Protein AF-A0A7R9VYP6-F1 (afdb_monomer_lite)

InterPro domains:
  IPR020095 Pseudouridine synthase I, TruA, C-terminal [G3DSA:3.30.70.660] (1-140)
  IPR020103 Pseudouridine synthase, catalytic domain superfamily [SSF55120] (1-140)

Foldseek 3Di:
DKDKDKAFCDDPDPPPPRQNFDQVQLFVLCVLQAQDFDQLPLLADPFDPPDGRTWHWPDWGWDWDWADADPSGNPTTTIIIIMTDIPDDHVRNVVSSSVLSRVVRSVVVVVVVVVVVPPDPPDDDDDDDDRNVCVVPPPPPPVPPPDDD

Sequence (149 aa):
RRYVYLLPLRGASEEDTLMDVDAAVVNSLLQPLVGKRLDYTAMARDTAPGKACTCTLLVATATAVKLPPGPGSPSGVDVICIELIADRFLRRMVRILVSTLVQLAANHQETLRTTELGNMPGAWSPYEPAPADLLHLVNLCDRSLTAQL

Organism: NCBI:txid1486919

Structure (mmCIF, N/CA/C/O backbone):
data_AF-A0A7R9VYP6-F1
#
_entry.id   AF-A0A7R9VYP6-F1
#
loop_
_atom_site.group_PDB
_atom_site.id
_atom_site.type_symbol
_atom_site.label_atom_id
_atom_site.label_alt_id
_atom_site.label_comp_id
_atom_site.label_asym_id
_atom_site.label_entity_id
_atom_site.label_seq_id
_atom_site.pdbx_PDB_ins_code
_atom_site.Cartn_x
_atom_site.Cartn_y
_atom_site.Cartn_z
_atom_site.occupancy
_atom_site.B_iso_or_equiv
_atom_site.auth_seq_id
_atom_site.auth_comp_id
_atom_site.auth_asym_id
_atom_site.auth_atom_id
_atom_site.pdbx_PDB_model_num
ATOM 1 N N . ARG A 1 1 ? -13.679 -4.402 -0.937 1.00 89.62 1 ARG A N 1
ATOM 2 C CA . ARG A 1 1 ? -13.496 -3.459 -2.082 1.00 89.62 1 ARG A CA 1
ATOM 3 C C . ARG A 1 1 ? -12.101 -3.675 -2.662 1.00 89.62 1 ARG A C 1
ATOM 5 O O . ARG A 1 1 ? -11.248 -4.104 -1.899 1.00 89.62 1 ARG A O 1
ATOM 12 N N . ARG A 1 2 ? -11.873 -3.392 -3.950 1.00 92.62 2 ARG A N 1
ATOM 13 C CA . ARG A 1 2 ? -10.572 -3.554 -4.627 1.00 92.62 2 ARG A CA 1
ATOM 14 C C . ARG A 1 2 ? -10.153 -2.230 -5.264 1.00 92.62 2 ARG A C 1
ATOM 16 O O . ARG A 1 2 ? -10.993 -1.578 -5.879 1.00 92.62 2 ARG A O 1
ATOM 23 N N . TYR A 1 3 ? -8.891 -1.855 -5.102 1.00 91.94 3 TYR A N 1
ATOM 24 C CA . TYR A 1 3 ? -8.252 -0.726 -5.771 1.00 91.94 3 TYR A CA 1
ATOM 25 C C . TYR A 1 3 ? -6.968 -1.200 -6.440 1.00 91.94 3 TYR A C 1
ATOM 27 O O . TYR A 1 3 ? -6.253 -2.031 -5.886 1.00 91.94 3 TYR A O 1
ATOM 35 N N . VAL A 1 4 ? -6.685 -0.645 -7.614 1.00 89.69 4 VAL A N 1
ATOM 36 C CA . VAL A 1 4 ? -5.425 -0.836 -8.329 1.00 89.69 4 VAL A CA 1
ATOM 37 C C . VAL A 1 4 ? -4.839 0.546 -8.582 1.00 89.69 4 VAL A C 1
ATOM 39 O O . VAL A 1 4 ? -5.540 1.431 -9.076 1.00 89.69 4 VAL A O 1
ATOM 42 N N . TYR A 1 5 ? -3.585 0.739 -8.194 1.00 87.69 5 TYR A N 1
ATOM 43 C CA . TYR A 1 5 ? -2.835 1.971 -8.392 1.00 87.69 5 TYR A CA 1
ATOM 44 C C . TYR A 1 5 ? -1.646 1.671 -9.300 1.00 87.69 5 TYR A C 1
ATOM 46 O O . TYR A 1 5 ? -0.866 0.768 -9.010 1.00 87.69 5 TYR A O 1
ATOM 54 N N . LEU A 1 6 ? -1.525 2.409 -10.401 1.00 85.19 6 LEU A N 1
ATOM 55 C CA . LEU A 1 6 ? -0.413 2.286 -11.337 1.00 85.19 6 LEU A CA 1
ATOM 56 C C . LEU A 1 6 ? 0.483 3.509 -11.159 1.00 85.19 6 LEU A C 1
ATOM 58 O O . LEU A 1 6 ? 0.040 4.634 -11.391 1.00 85.19 6 LEU A O 1
ATOM 62 N N . LEU A 1 7 ? 1.713 3.288 -10.708 1.00 82.81 7 LEU A N 1
ATOM 63 C CA . LEU A 1 7 ? 2.733 4.324 -10.584 1.00 82.81 7 LEU A CA 1
ATOM 64 C C . LEU A 1 7 ? 3.754 4.118 -11.707 1.00 82.81 7 LEU A C 1
ATOM 66 O O . LEU A 1 7 ? 4.299 3.023 -11.781 1.00 82.81 7 LEU A O 1
ATOM 70 N N . PRO A 1 8 ? 4.025 5.090 -12.588 1.00 76.31 8 PRO A N 1
ATOM 71 C CA . PRO A 1 8 ? 5.110 4.938 -13.554 1.00 76.31 8 PRO A CA 1
ATOM 72 C C . PRO A 1 8 ? 6.446 4.675 -12.837 1.00 76.31 8 PRO A C 1
ATOM 74 O O . PRO A 1 8 ? 6.608 5.057 -11.684 1.00 76.31 8 PRO A O 1
ATOM 77 N N . LEU A 1 9 ? 7.373 3.967 -13.485 1.00 67.00 9 LEU A N 1
ATOM 78 C CA . LEU A 1 9 ? 8.743 3.739 -12.992 1.00 67.00 9 LEU A CA 1
ATOM 79 C C . LEU A 1 9 ? 9.747 4.722 -13.607 1.00 67.00 9 LEU A C 1
ATOM 81 O O . LEU A 1 9 ? 10.824 4.936 -13.063 1.00 67.00 9 LEU A O 1
ATOM 85 N N . ARG A 1 10 ? 9.400 5.323 -14.748 1.00 58.22 10 ARG A N 1
ATOM 86 C CA . ARG A 1 10 ? 10.189 6.348 -15.436 1.00 58.22 10 ARG A CA 1
ATOM 87 C C . ARG A 1 10 ? 9.268 7.429 -15.983 1.00 58.22 10 ARG A C 1
ATOM 89 O O . ARG A 1 10 ? 8.170 7.122 -16.453 1.00 58.22 10 ARG A O 1
ATOM 96 N N . GLY A 1 11 ? 9.724 8.677 -15.909 1.00 48.09 11 GLY A N 1
ATOM 97 C CA . GLY A 1 11 ? 9.096 9.803 -16.589 1.00 48.09 11 GLY A CA 1
ATOM 98 C C . GLY A 1 11 ? 9.075 9.575 -18.097 1.00 48.09 11 GLY A C 1
ATOM 99 O O . GLY A 1 11 ? 9.972 8.944 -18.656 1.00 48.09 11 GLY A O 1
ATOM 100 N N . ALA A 1 12 ? 8.040 10.078 -18.766 1.00 44.72 12 ALA A N 1
ATOM 101 C CA . ALA A 1 12 ? 7.996 10.111 -20.227 1.00 44.72 12 ALA A CA 1
ATOM 102 C C . ALA A 1 12 ? 8.997 11.135 -20.818 1.00 44.72 12 ALA A C 1
ATOM 104 O O . ALA A 1 12 ? 9.192 11.168 -22.031 1.00 44.72 12 ALA A O 1
ATOM 105 N N . SER A 1 13 ? 9.634 11.948 -19.967 1.00 47.25 13 SER A N 1
ATOM 106 C CA . SER A 1 13 ? 10.614 12.989 -20.287 1.00 47.25 13 SER A CA 1
ATOM 107 C C . SER A 1 13 ? 11.753 13.015 -19.253 1.00 47.25 13 SER A C 1
ATOM 109 O O . SER A 1 13 ? 11.583 12.573 -18.118 1.00 47.25 13 SER A O 1
ATOM 111 N N . GLU A 1 14 ? 12.918 13.548 -19.643 1.00 48.41 14 GLU A N 1
ATOM 112 C CA . GLU A 1 14 ? 14.125 13.663 -18.798 1.00 48.41 14 GLU A CA 1
ATOM 113 C C . GLU A 1 14 ? 13.958 14.606 -17.584 1.00 48.41 14 GLU A C 1
ATOM 115 O O . GLU A 1 14 ? 14.749 14.533 -16.648 1.00 48.41 14 GLU A O 1
ATOM 120 N N . GLU A 1 15 ? 12.926 15.460 -17.563 1.00 47.25 15 GLU A N 1
ATOM 121 C CA . GLU A 1 15 ? 12.633 16.392 -16.456 1.00 47.25 15 GLU A CA 1
ATOM 122 C C . GLU A 1 15 ? 11.691 15.806 -15.388 1.00 47.25 15 GLU A C 1
ATOM 124 O O . GLU A 1 15 ? 11.665 16.288 -14.252 1.00 47.25 15 GLU A O 1
ATOM 129 N N . ASP A 1 16 ? 10.967 14.728 -15.700 1.00 47.06 16 ASP A N 1
ATOM 130 C CA . ASP A 1 16 ? 10.168 13.988 -14.724 1.00 47.06 16 ASP A CA 1
ATOM 131 C C . ASP A 1 16 ? 11.100 13.035 -13.967 1.00 47.06 16 ASP A C 1
ATOM 133 O O . ASP A 1 16 ? 11.206 11.845 -14.285 1.00 47.06 16 ASP A O 1
ATOM 137 N N . THR A 1 17 ? 11.806 13.567 -12.962 1.00 43.50 17 THR A N 1
ATOM 138 C CA . THR A 1 17 ? 12.595 12.769 -12.008 1.00 43.50 17 THR A CA 1
ATOM 139 C C . THR A 1 17 ? 11.639 11.900 -11.196 1.00 43.50 17 THR A C 1
ATOM 141 O O . THR A 1 17 ? 11.232 12.227 -10.081 1.00 43.50 17 THR A O 1
ATOM 144 N N . LEU A 1 18 ? 11.207 10.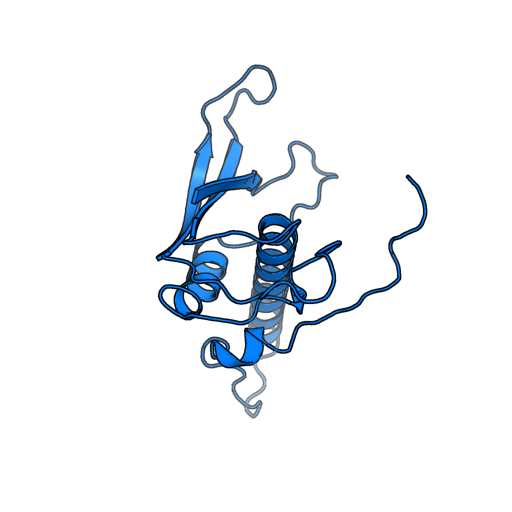798 -11.796 1.00 55.44 18 LEU A N 1
ATOM 145 C CA . LEU A 1 18 ? 10.408 9.801 -11.126 1.00 55.44 18 LEU A CA 1
ATOM 146 C C . LEU A 1 18 ? 11.315 9.028 -10.174 1.00 55.44 18 LEU A C 1
ATOM 148 O O . LEU A 1 18 ? 12.405 8.598 -10.546 1.00 55.44 18 LEU A O 1
ATOM 152 N N . MET A 1 19 ? 10.863 8.908 -8.928 1.00 59.19 19 MET A N 1
ATOM 153 C CA . MET A 1 19 ? 11.597 8.265 -7.844 1.00 59.19 19 MET A CA 1
ATOM 154 C C . MET A 1 19 ? 12.061 6.869 -8.289 1.00 59.19 19 MET A C 1
ATOM 156 O O . MET A 1 19 ? 11.239 6.068 -8.732 1.00 59.19 19 MET A O 1
ATOM 160 N N . ASP A 1 20 ? 13.362 6.584 -8.169 1.00 70.44 20 ASP A N 1
ATOM 161 C CA . ASP A 1 20 ? 13.939 5.259 -8.432 1.00 70.44 20 ASP A CA 1
ATOM 162 C C . ASP A 1 20 ? 13.493 4.295 -7.327 1.00 70.44 20 ASP A C 1
ATOM 164 O O . ASP A 1 20 ? 14.206 4.093 -6.341 1.00 70.44 20 ASP A O 1
ATOM 168 N N . VAL A 1 21 ? 12.257 3.804 -7.465 1.00 78.56 21 VAL A N 1
ATOM 169 C CA . VAL A 1 21 ? 11.539 2.995 -6.480 1.00 78.56 21 VAL A CA 1
ATOM 170 C C . VAL A 1 21 ? 11.376 1.572 -6.985 1.00 78.56 21 VAL A C 1
ATOM 172 O O . VAL A 1 21 ? 10.764 1.334 -8.024 1.00 78.56 21 VAL A O 1
ATOM 175 N N . ASP A 1 22 ? 11.879 0.609 -6.216 1.00 86.25 22 ASP A N 1
ATOM 176 C CA . ASP A 1 22 ? 11.728 -0.811 -6.533 1.00 86.25 22 ASP A CA 1
ATOM 177 C C . ASP A 1 22 ? 10.363 -1.348 -6.061 1.00 86.25 22 ASP A C 1
ATOM 179 O O . ASP A 1 22 ? 9.990 -1.253 -4.885 1.00 86.25 22 ASP A O 1
ATOM 183 N N . ALA A 1 23 ? 9.623 -1.975 -6.979 1.00 90.12 23 ALA A N 1
ATOM 184 C CA . ALA A 1 23 ? 8.362 -2.649 -6.689 1.00 90.12 23 ALA A CA 1
ATOM 185 C C . ALA A 1 23 ? 8.498 -3.725 -5.597 1.00 90.12 23 ALA A C 1
ATOM 187 O O . ALA A 1 23 ? 7.569 -3.899 -4.807 1.00 90.12 23 ALA A O 1
ATOM 188 N N . ALA A 1 24 ? 9.633 -4.426 -5.520 1.00 90.31 24 ALA A N 1
ATOM 189 C CA . ALA A 1 24 ? 9.885 -5.442 -4.501 1.00 90.31 24 ALA A CA 1
ATOM 190 C C . ALA A 1 24 ? 9.995 -4.833 -3.094 1.00 90.31 24 ALA A C 1
ATOM 192 O O . ALA A 1 24 ? 9.449 -5.395 -2.141 1.00 90.31 24 ALA A O 1
ATOM 193 N N . VAL A 1 25 ? 10.624 -3.659 -2.972 1.00 88.56 25 VAL A N 1
ATOM 194 C CA . VAL A 1 25 ? 10.714 -2.908 -1.708 1.00 88.56 25 VAL A CA 1
ATOM 195 C C . VAL A 1 25 ? 9.336 -2.393 -1.299 1.00 88.56 25 VAL A C 1
ATOM 197 O O . VAL A 1 25 ? 8.918 -2.561 -0.156 1.00 88.56 25 VAL A O 1
ATOM 200 N N . VAL A 1 26 ? 8.561 -1.840 -2.235 1.00 90.50 26 VAL A N 1
ATOM 201 C CA . VAL A 1 26 ? 7.173 -1.437 -1.943 1.00 90.50 26 VAL A CA 1
ATOM 202 C C . VAL A 1 26 ? 6.338 -2.645 -1.502 1.00 90.50 26 VAL A C 1
ATOM 204 O O . VAL A 1 26 ? 5.554 -2.552 -0.555 1.00 90.50 26 VAL A O 1
ATOM 207 N N . ASN A 1 27 ? 6.516 -3.797 -2.153 1.00 93.56 27 ASN A N 1
ATOM 208 C CA . ASN A 1 27 ? 5.795 -5.015 -1.808 1.00 93.56 27 ASN A CA 1
ATOM 209 C C . ASN A 1 27 ? 6.155 -5.517 -0.406 1.00 93.56 27 ASN A C 1
ATOM 211 O O . ASN A 1 27 ? 5.255 -5.922 0.332 1.00 93.56 27 ASN A O 1
ATOM 215 N N . SER A 1 28 ? 7.437 -5.471 -0.026 1.00 90.25 28 SER A N 1
ATOM 216 C CA . SER A 1 28 ? 7.895 -5.892 1.301 1.00 90.25 28 SER A CA 1
ATOM 217 C C . SER A 1 28 ? 7.362 -4.980 2.407 1.00 90.25 28 SER A C 1
ATOM 219 O O . SER A 1 28 ? 6.973 -5.485 3.455 1.00 90.25 28 SER A O 1
ATOM 221 N N . LEU A 1 29 ? 7.231 -3.673 2.154 1.00 89.62 29 LEU A N 1
ATOM 222 C CA . LEU A 1 29 ? 6.601 -2.720 3.078 1.00 89.62 29 LEU A CA 1
ATOM 223 C C . LEU A 1 29 ? 5.082 -2.931 3.223 1.00 89.62 29 LEU A C 1
ATOM 225 O O . LEU A 1 29 ? 4.505 -2.585 4.255 1.00 89.62 29 LEU A O 1
ATOM 229 N N . LEU A 1 30 ? 4.420 -3.504 2.211 1.00 91.94 30 LEU A N 1
ATOM 230 C CA . LEU A 1 30 ? 2.985 -3.815 2.249 1.00 91.94 30 LEU A CA 1
ATOM 231 C C . LEU A 1 30 ? 2.659 -5.080 3.047 1.00 91.94 30 LEU A C 1
ATOM 233 O O . LEU A 1 30 ? 1.625 -5.119 3.720 1.00 91.94 30 LEU A O 1
ATOM 237 N N . GLN A 1 31 ? 3.514 -6.107 2.982 1.00 93.19 31 GLN A N 1
ATOM 238 C CA . GLN A 1 31 ? 3.227 -7.419 3.583 1.00 93.19 31 GLN A CA 1
ATOM 239 C C . GLN A 1 31 ? 2.868 -7.363 5.074 1.00 93.19 31 GLN A C 1
ATOM 241 O O . GLN A 1 31 ? 1.907 -8.024 5.473 1.00 93.19 31 GLN A O 1
ATOM 246 N N . PRO A 1 32 ? 3.535 -6.552 5.913 1.00 90.12 32 PRO A N 1
ATOM 247 C CA . PRO A 1 32 ? 3.232 -6.516 7.331 1.00 90.12 32 PRO A CA 1
ATOM 248 C C . PRO A 1 32 ? 1.850 -5.938 7.671 1.00 90.12 32 PRO A C 1
ATOM 250 O O . PRO A 1 32 ? 1.442 -6.048 8.827 1.00 90.12 32 PRO A O 1
ATOM 253 N N . LEU A 1 33 ? 1.142 -5.331 6.710 1.00 91.44 33 LEU A N 1
ATOM 254 C CA . LEU A 1 33 ? -0.203 -4.763 6.877 1.00 91.44 33 LEU A CA 1
ATOM 255 C C . LEU A 1 33 ? -1.317 -5.758 6.525 1.00 91.44 33 LEU A C 1
ATOM 257 O O . LEU A 1 33 ? -2.465 -5.573 6.934 1.00 91.44 33 LEU A O 1
ATOM 261 N N . VAL A 1 34 ? -0.999 -6.798 5.753 1.00 94.00 34 VAL A N 1
ATOM 262 C CA . VAL A 1 34 ? -1.984 -7.756 5.243 1.00 94.00 34 VAL A CA 1
ATOM 263 C C . VAL A 1 34 ? -2.518 -8.632 6.377 1.00 94.00 34 VAL A C 1
ATOM 265 O O . VAL A 1 34 ? -1.774 -9.108 7.231 1.00 94.00 34 VAL A O 1
ATOM 268 N N . GLY A 1 35 ? -3.835 -8.825 6.407 1.00 91.62 35 GLY A N 1
ATOM 269 C CA . GLY A 1 35 ? -4.547 -9.626 7.403 1.00 91.62 35 GLY A CA 1
ATOM 270 C C . GLY A 1 35 ? -4.666 -8.975 8.784 1.00 91.62 35 GLY A C 1
ATOM 271 O O . GLY A 1 35 ? -5.374 -9.505 9.640 1.00 91.62 35 GLY A O 1
ATOM 272 N N . LYS A 1 36 ? -4.025 -7.821 9.016 1.00 90.38 36 LYS A N 1
ATOM 273 C CA . LYS A 1 36 ? -4.058 -7.128 10.307 1.00 90.38 36 LYS A CA 1
ATOM 274 C C . LYS A 1 36 ? -5.161 -6.082 10.348 1.00 90.38 36 LYS A C 1
ATOM 276 O O . LYS A 1 36 ? -5.307 -5.264 9.441 1.00 90.38 36 LYS A O 1
ATOM 281 N N . ARG A 1 37 ? -5.912 -6.079 11.448 1.00 90.50 37 ARG A N 1
ATOM 282 C CA . ARG A 1 37 ? -6.883 -5.027 11.744 1.00 90.50 37 ARG A CA 1
ATOM 283 C C . ARG A 1 37 ? -6.155 -3.852 12.389 1.00 90.50 37 ARG A C 1
ATOM 285 O O . ARG A 1 37 ? -5.846 -3.906 13.575 1.00 90.50 37 ARG A O 1
ATOM 292 N N . LEU A 1 38 ? -5.888 -2.811 11.607 1.00 89.62 38 LEU A N 1
ATOM 293 C CA . LEU A 1 38 ? -5.097 -1.651 12.029 1.00 89.62 38 LEU A CA 1
ATOM 294 C C . LEU A 1 38 ? -5.949 -0.383 12.066 1.00 89.62 38 LEU A C 1
ATOM 296 O O . LEU A 1 38 ? -6.981 -0.295 11.395 1.00 89.62 38 LEU A O 1
ATOM 300 N N . ASP A 1 39 ? -5.515 0.600 12.854 1.00 88.38 39 ASP A N 1
ATOM 301 C CA . ASP A 1 39 ? -6.082 1.948 12.840 1.00 88.38 39 ASP A CA 1
ATOM 302 C C . ASP A 1 39 ? -5.409 2.799 11.756 1.00 88.38 39 ASP A C 1
ATOM 304 O O . ASP A 1 39 ? -4.227 3.133 11.843 1.00 88.38 39 ASP A O 1
ATOM 308 N N . TYR A 1 40 ? -6.186 3.174 10.740 1.00 86.75 40 TYR A N 1
ATOM 309 C CA . TYR A 1 40 ? -5.738 3.991 9.616 1.00 86.75 40 TYR A CA 1
ATOM 310 C C . TYR A 1 40 ? -6.128 5.466 9.761 1.00 86.75 40 TYR A C 1
ATOM 312 O O . TYR A 1 40 ? -6.179 6.178 8.758 1.00 86.75 40 TYR A O 1
ATOM 320 N N . THR A 1 41 ? -6.386 5.956 10.979 1.00 84.38 41 THR A N 1
ATOM 321 C CA . THR A 1 41 ? -6.726 7.370 11.232 1.00 84.38 41 THR A CA 1
ATOM 322 C C . THR A 1 41 ? -5.715 8.332 10.604 1.00 84.38 41 THR A C 1
ATOM 324 O O . THR A 1 41 ? -6.123 9.300 9.971 1.00 84.38 41 THR A O 1
ATOM 327 N N . ALA A 1 42 ? -4.412 8.038 10.684 1.00 82.06 42 ALA A N 1
ATOM 328 C CA . ALA A 1 42 ? -3.364 8.869 10.076 1.00 82.06 42 ALA A CA 1
ATOM 329 C C . ALA A 1 42 ? -3.446 8.932 8.537 1.00 82.06 42 ALA A C 1
ATOM 331 O O . ALA A 1 42 ? -3.062 9.925 7.924 1.00 82.06 42 ALA A O 1
ATOM 332 N N . MET A 1 43 ? -3.993 7.885 7.916 1.00 82.12 43 MET A N 1
ATOM 333 C CA . MET A 1 43 ? -4.196 7.789 6.468 1.00 82.12 43 MET A CA 1
ATOM 334 C C . MET A 1 43 ? -5.588 8.285 6.058 1.00 82.12 43 MET A C 1
ATOM 336 O O . MET A 1 43 ? -5.882 8.440 4.875 1.00 82.12 43 MET A O 1
ATOM 340 N N . ALA A 1 44 ? -6.474 8.536 7.018 1.00 79.94 44 ALA A N 1
ATOM 341 C CA . ALA A 1 44 ? -7.798 9.066 6.775 1.00 79.94 44 ALA A CA 1
ATOM 342 C C . ALA A 1 44 ? -7.737 10.593 6.696 1.00 79.94 44 ALA A C 1
ATOM 344 O O . ALA A 1 44 ? -7.198 11.267 7.570 1.00 79.94 44 ALA A O 1
ATOM 345 N N . ARG A 1 45 ? -8.355 11.171 5.669 1.00 72.50 45 ARG A N 1
ATOM 346 C CA . ARG A 1 45 ? -8.611 12.617 5.609 1.00 72.50 45 ARG A CA 1
ATOM 347 C C . ARG A 1 45 ? -10.096 12.846 5.406 1.00 72.50 45 ARG A C 1
ATOM 349 O O . ARG A 1 45 ? -10.776 12.021 4.795 1.00 72.50 45 ARG A O 1
ATOM 356 N N . ASP A 1 46 ? -10.599 13.953 5.939 1.00 71.25 46 ASP A N 1
ATOM 357 C CA . ASP A 1 46 ? -12.005 14.359 5.825 1.00 71.25 46 ASP A CA 1
ATOM 358 C C . ASP A 1 46 ? -13.000 13.282 6.317 1.00 71.25 46 ASP A C 1
ATOM 360 O O . ASP A 1 46 ? -14.123 13.178 5.819 1.00 71.25 46 ASP A O 1
ATOM 364 N N . THR A 1 47 ? -12.584 12.417 7.250 1.00 67.06 47 THR A N 1
ATOM 365 C CA . THR A 1 47 ? -13.478 11.410 7.835 1.00 67.06 47 THR A CA 1
ATOM 366 C C . THR A 1 47 ? -14.280 12.068 8.949 1.00 67.06 47 THR A C 1
ATOM 368 O O . THR A 1 47 ? -13.708 12.704 9.829 1.00 67.06 47 THR A O 1
ATOM 371 N N . ALA A 1 48 ? -15.608 11.943 8.887 1.00 73.44 48 ALA A N 1
ATOM 372 C CA . ALA A 1 48 ? -16.491 12.536 9.884 1.00 73.44 48 ALA A CA 1
ATOM 373 C C . ALA A 1 48 ? -16.127 12.051 11.305 1.00 73.44 48 ALA A C 1
ATOM 375 O O . ALA A 1 48 ? -15.814 10.863 11.468 1.00 73.44 48 ALA A O 1
ATOM 376 N N . PRO A 1 49 ? -16.201 12.926 12.325 1.00 72.56 49 PRO A N 1
ATOM 377 C CA . PRO A 1 49 ? -15.915 12.556 13.707 1.00 72.56 49 PRO A CA 1
ATOM 378 C C . PRO A 1 49 ? -16.738 11.341 14.158 1.00 72.56 49 PRO A C 1
ATOM 380 O O . PRO A 1 49 ? -17.898 11.184 13.775 1.00 72.56 49 PRO A O 1
ATOM 383 N N . GLY A 1 50 ? -16.137 10.466 14.967 1.00 75.25 50 GLY A N 1
ATOM 384 C CA . GLY A 1 50 ? -16.817 9.301 15.548 1.00 75.25 50 GLY A CA 1
ATOM 385 C C . GLY A 1 50 ? -16.989 8.096 14.615 1.00 75.25 50 GLY A C 1
ATOM 386 O O . GLY A 1 50 ? -17.547 7.079 15.027 1.00 75.25 50 GLY A O 1
ATOM 387 N N . LYS A 1 51 ? -16.504 8.148 13.367 1.00 79.69 51 LYS A N 1
ATOM 388 C CA . LYS A 1 51 ? -16.423 6.951 12.516 1.00 79.69 51 LYS A CA 1
ATOM 389 C C . LYS A 1 51 ? -15.200 6.121 12.895 1.00 79.69 51 LYS A C 1
ATOM 391 O O . LYS A 1 51 ? -14.103 6.651 13.010 1.00 79.69 51 LYS A O 1
ATOM 396 N N . ALA A 1 52 ? -15.378 4.805 13.010 1.00 83.94 52 ALA A N 1
ATOM 397 C CA . ALA A 1 52 ? -14.253 3.895 13.185 1.00 83.94 52 ALA A CA 1
ATOM 398 C C . ALA A 1 52 ? -13.275 4.039 12.007 1.00 83.94 52 ALA A C 1
ATOM 400 O O . ALA A 1 52 ? -13.683 3.960 10.842 1.00 83.94 52 ALA A O 1
ATOM 401 N N . CYS A 1 53 ? -11.993 4.213 12.308 1.00 86.25 53 CYS A N 1
ATOM 402 C CA . CYS A 1 53 ? -10.902 4.271 11.331 1.00 86.25 53 CYS A CA 1
ATOM 403 C C . CYS A 1 53 ? -10.145 2.943 11.213 1.00 86.25 53 CYS A C 1
ATOM 405 O O . CYS A 1 53 ? -9.138 2.854 10.519 1.00 86.25 53 CYS A O 1
ATOM 407 N N . THR A 1 54 ? -10.654 1.889 11.853 1.00 90.00 54 THR A N 1
ATOM 408 C CA . THR A 1 54 ? -10.071 0.558 11.737 1.00 90.00 54 THR A CA 1
ATOM 409 C C . THR A 1 54 ? -10.526 -0.137 10.457 1.00 90.00 54 THR A C 1
ATOM 411 O O . THR A 1 54 ? -11.712 -0.095 10.092 1.00 90.00 54 THR A O 1
ATOM 414 N N . CYS A 1 55 ? -9.585 -0.764 9.760 1.00 91.56 55 CYS A N 1
ATOM 415 C CA . CYS A 1 55 ? -9.848 -1.632 8.614 1.00 91.56 55 CYS A CA 1
ATOM 416 C C . CYS A 1 55 ? -8.758 -2.697 8.472 1.00 91.56 55 CYS A C 1
ATOM 418 O O . CYS A 1 55 ? -7.752 -2.673 9.183 1.00 91.56 55 CYS A O 1
ATOM 420 N N . THR A 1 56 ? -9.007 -3.659 7.589 1.00 93.62 56 THR A N 1
ATOM 421 C CA . THR A 1 56 ? -8.128 -4.804 7.344 1.00 93.62 56 THR A CA 1
ATOM 422 C C . THR A 1 56 ? -7.842 -4.891 5.853 1.00 93.62 56 THR A C 1
ATOM 424 O O . THR A 1 56 ? -8.762 -5.089 5.052 1.00 93.62 56 THR A O 1
ATOM 427 N N . LEU A 1 57 ? -6.569 -4.768 5.471 1.00 94.12 57 LEU A N 1
ATOM 428 C CA . LEU A 1 57 ? -6.137 -5.101 4.116 1.00 94.12 57 LEU A CA 1
ATOM 429 C C . LEU A 1 57 ? -6.119 -6.626 3.989 1.00 94.12 57 LEU A C 1
ATOM 431 O O . LEU A 1 57 ? -5.362 -7.304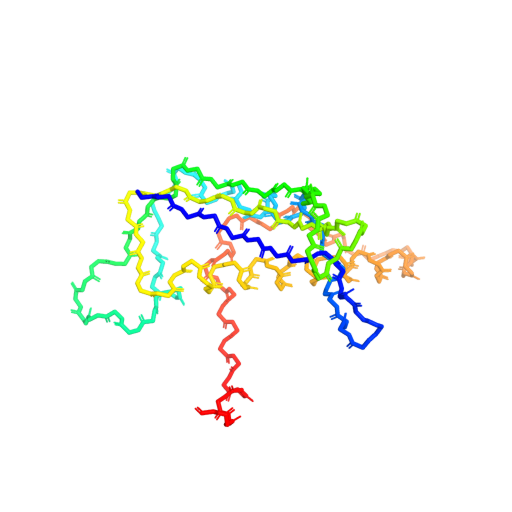 4.668 1.00 94.12 57 LEU A O 1
ATOM 435 N N . LEU A 1 58 ? -6.984 -7.172 3.145 1.00 95.56 58 LEU A N 1
ATOM 436 C CA . LEU A 1 58 ? -7.085 -8.606 2.871 1.00 95.56 58 LEU A CA 1
ATOM 437 C C . LEU A 1 58 ? -6.023 -9.056 1.864 1.00 95.56 58 LEU A C 1
ATOM 439 O O . LEU A 1 58 ? -5.495 -10.154 1.976 1.00 95.56 58 LEU A O 1
ATOM 443 N N . VAL A 1 59 ? -5.718 -8.197 0.890 1.00 95.12 59 VAL A N 1
ATOM 444 C CA . VAL A 1 59 ? -4.649 -8.392 -0.096 1.00 95.12 59 VAL A CA 1
ATOM 445 C C . VAL A 1 59 ? -3.943 -7.058 -0.276 1.00 95.12 59 VAL A C 1
ATOM 447 O O . VAL A 1 59 ? -4.607 -6.030 -0.429 1.00 95.12 59 VAL A O 1
ATOM 450 N N . ALA A 1 60 ? -2.615 -7.074 -0.266 1.00 94.88 60 ALA A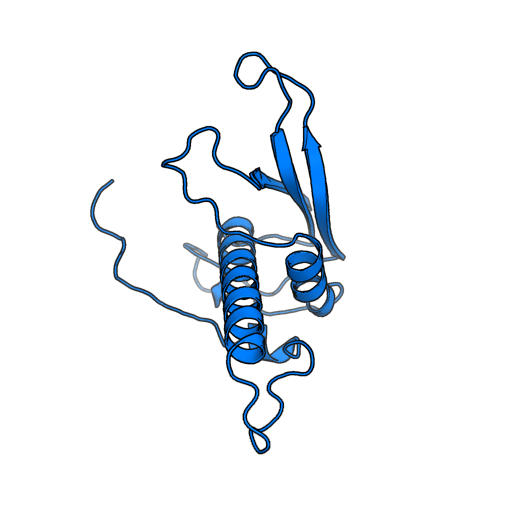 N 1
ATOM 451 C CA . ALA A 1 60 ? -1.812 -5.937 -0.675 1.00 94.88 60 ALA A CA 1
ATOM 452 C C . ALA A 1 60 ? -0.546 -6.423 -1.379 1.00 94.88 60 ALA A C 1
ATOM 454 O O . ALA A 1 60 ? 0.276 -7.114 -0.776 1.00 94.88 60 ALA A O 1
ATOM 455 N N . THR A 1 61 ? -0.408 -6.084 -2.657 1.00 95.56 61 THR A N 1
ATOM 456 C CA . THR A 1 61 ? 0.720 -6.526 -3.483 1.00 95.56 61 THR A CA 1
ATOM 457 C C . THR A 1 61 ? 1.227 -5.389 -4.347 1.00 95.56 61 THR A C 1
ATOM 459 O O . THR A 1 61 ? 0.420 -4.641 -4.898 1.00 95.56 61 THR A O 1
ATOM 462 N N . ALA A 1 62 ? 2.542 -5.294 -4.518 1.00 94.94 62 ALA A N 1
ATOM 463 C CA . ALA A 1 62 ? 3.171 -4.424 -5.503 1.00 94.94 62 ALA A CA 1
ATOM 464 C C . ALA A 1 62 ? 4.003 -5.259 -6.482 1.00 94.94 62 ALA A C 1
ATOM 466 O O . ALA A 1 62 ? 4.735 -6.160 -6.079 1.00 94.94 62 ALA A O 1
ATOM 467 N N . THR A 1 63 ? 3.863 -4.980 -7.776 1.00 93.44 63 THR A N 1
ATOM 468 C CA . THR A 1 63 ? 4.539 -5.723 -8.850 1.00 93.44 63 THR A CA 1
ATOM 469 C C . THR A 1 63 ? 4.998 -4.770 -9.942 1.00 93.44 63 THR A C 1
ATOM 471 O O . THR A 1 63 ? 4.279 -3.834 -10.280 1.00 93.44 63 THR A O 1
ATOM 474 N N . ALA A 1 64 ? 6.186 -4.992 -10.501 1.00 91.50 64 ALA A N 1
ATOM 475 C CA . ALA A 1 64 ? 6.616 -4.286 -11.702 1.00 91.50 64 ALA A CA 1
ATOM 476 C C . ALA A 1 64 ? 5.893 -4.885 -12.917 1.00 91.50 64 ALA A C 1
ATOM 478 O O . ALA A 1 64 ? 5.900 -6.101 -13.119 1.00 91.50 64 ALA A O 1
ATOM 479 N N . VAL A 1 65 ? 5.245 -4.038 -13.709 1.00 88.69 65 VAL A N 1
ATOM 480 C CA . VAL A 1 65 ? 4.441 -4.424 -14.870 1.00 88.69 65 VAL A CA 1
ATOM 481 C C . VAL A 1 65 ? 4.790 -3.504 -16.029 1.00 88.69 65 VAL A C 1
ATOM 483 O O . VAL A 1 65 ? 4.909 -2.297 -15.855 1.00 88.69 65 VAL A O 1
ATOM 486 N N . LYS A 1 66 ? 4.898 -4.062 -17.234 1.00 87.31 66 LYS A N 1
ATOM 487 C CA . LYS A 1 66 ? 5.017 -3.275 -18.460 1.00 87.31 66 LYS A CA 1
ATOM 488 C C . LYS A 1 66 ? 3.648 -3.128 -19.112 1.00 87.31 66 LYS A C 1
ATOM 490 O O . LYS A 1 66 ? 3.055 -4.118 -19.542 1.00 87.31 66 LYS A O 1
ATOM 495 N N . LEU A 1 67 ? 3.139 -1.901 -19.181 1.00 83.44 67 LEU A N 1
ATOM 496 C CA . LEU A 1 67 ? 1.910 -1.599 -19.909 1.00 83.44 67 LEU A CA 1
ATOM 497 C C . LEU A 1 67 ? 2.165 -1.648 -21.421 1.00 83.44 67 LEU A C 1
ATOM 499 O O . LEU A 1 67 ? 3.240 -1.233 -21.871 1.00 83.44 67 LEU A O 1
ATOM 503 N N . PRO A 1 68 ? 1.193 -2.135 -22.215 1.00 81.94 68 PRO A N 1
ATOM 504 C CA . PRO A 1 68 ? 1.336 -2.191 -23.660 1.00 81.94 68 PRO A CA 1
ATOM 505 C C . PRO A 1 68 ? 1.485 -0.782 -24.259 1.00 81.94 68 PRO A C 1
ATOM 507 O O . PRO A 1 68 ? 1.027 0.196 -23.658 1.00 81.94 68 PRO A O 1
ATOM 510 N N . PRO A 1 69 ? 2.095 -0.668 -25.451 1.00 80.81 69 PRO A N 1
ATOM 511 C CA . PRO A 1 69 ? 2.152 0.583 -26.191 1.00 80.81 69 PRO A CA 1
ATOM 512 C C . PRO A 1 69 ? 0.772 1.214 -26.379 1.00 80.81 69 PRO A C 1
ATOM 514 O O . PRO A 1 69 ? -0.213 0.522 -26.643 1.00 80.81 69 PRO A O 1
ATOM 517 N N . GLY A 1 70 ? 0.715 2.537 -26.277 1.00 74.50 70 GLY A N 1
ATOM 518 C CA . GLY A 1 70 ? -0.502 3.319 -26.464 1.00 74.50 70 GLY A CA 1
ATOM 519 C C . GLY A 1 70 ? -0.234 4.605 -27.246 1.00 74.50 70 GLY A C 1
ATOM 520 O O . GLY A 1 70 ? 0.920 4.930 -27.521 1.00 74.50 70 GLY A O 1
ATOM 521 N N . PRO A 1 71 ? -1.281 5.382 -27.570 1.00 68.62 71 PRO A N 1
ATOM 522 C CA . PRO A 1 71 ? -1.168 6.588 -28.398 1.00 68.62 71 PRO A CA 1
ATOM 523 C C . PRO A 1 71 ? -0.259 7.688 -27.812 1.00 68.62 71 PRO A C 1
ATOM 525 O O . PRO A 1 71 ? 0.077 8.623 -28.527 1.00 68.62 71 PRO A O 1
ATOM 528 N N . GLY A 1 72 ? 0.155 7.576 -26.542 1.00 66.12 72 GLY A N 1
ATOM 529 C CA . GLY A 1 72 ? 1.121 8.470 -25.888 1.00 66.12 72 GLY A CA 1
ATOM 530 C C . GLY A 1 72 ? 2.448 7.819 -25.474 1.00 66.12 72 GLY A C 1
ATOM 531 O O . GLY A 1 72 ? 3.308 8.510 -24.945 1.00 66.12 72 GLY A O 1
ATOM 532 N N . SER A 1 73 ? 2.631 6.510 -25.683 1.00 65.00 73 SER A N 1
ATOM 533 C CA . SER A 1 73 ? 3.901 5.820 -25.418 1.00 65.00 73 SER A CA 1
ATOM 534 C C . SER A 1 73 ? 4.062 4.627 -26.371 1.00 65.00 73 SER A C 1
ATOM 536 O O . SER A 1 73 ? 3.465 3.570 -26.137 1.00 65.00 73 SER A O 1
ATOM 538 N N . PRO A 1 74 ? 4.841 4.766 -27.459 1.00 67.94 74 PRO A N 1
ATOM 539 C CA . PRO A 1 74 ? 4.989 3.727 -28.482 1.00 67.94 74 PRO A CA 1
ATOM 540 C C . PRO A 1 74 ? 5.815 2.516 -28.013 1.00 67.94 74 PRO A C 1
ATOM 542 O O . PRO A 1 74 ? 5.739 1.448 -28.615 1.00 67.94 74 P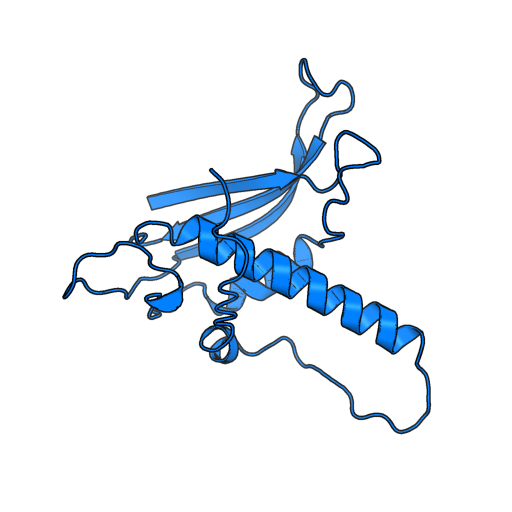RO A O 1
ATOM 545 N N . SER A 1 75 ? 6.589 2.654 -26.936 1.00 76.62 75 SER A N 1
ATOM 546 C CA . SER A 1 75 ? 7.434 1.600 -26.354 1.00 76.62 75 SER A CA 1
ATOM 547 C C . SER A 1 75 ? 6.777 0.857 -25.179 1.00 76.62 75 SER A C 1
ATOM 549 O O . SER A 1 75 ? 7.347 -0.119 -24.673 1.00 76.62 75 SER A O 1
ATOM 551 N N . GLY A 1 76 ? 5.576 1.280 -24.766 1.00 73.94 76 GLY A N 1
ATOM 552 C CA . GLY A 1 76 ? 4.960 0.861 -23.508 1.00 73.94 76 GLY A CA 1
ATOM 553 C C . GLY A 1 76 ? 5.536 1.623 -22.312 1.00 73.94 76 GLY A C 1
ATOM 554 O O . GLY A 1 76 ? 6.496 2.382 -22.442 1.00 73.94 76 GLY A O 1
ATOM 555 N N . VAL A 1 77 ? 4.926 1.457 -21.14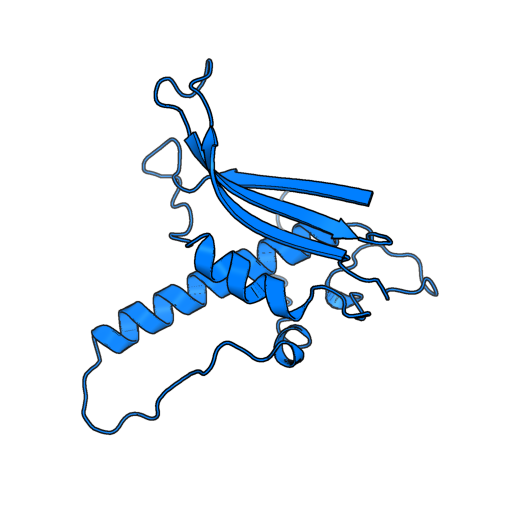1 1.00 79.88 77 VAL A N 1
ATOM 556 C CA . VAL A 1 77 ? 5.342 2.163 -19.918 1.00 79.88 77 VAL A CA 1
ATOM 557 C C . VAL A 1 77 ? 5.575 1.145 -18.817 1.00 79.88 77 VAL A C 1
ATOM 559 O O . VAL A 1 77 ? 4.674 0.371 -18.492 1.00 79.88 77 VAL A O 1
ATOM 562 N N . ASP A 1 78 ? 6.775 1.151 -18.246 1.00 82.12 78 ASP A N 1
ATOM 563 C CA . ASP A 1 78 ? 7.066 0.380 -17.044 1.00 82.12 78 ASP A CA 1
ATOM 564 C C . ASP A 1 78 ? 6.405 1.075 -15.847 1.00 82.12 78 ASP A C 1
ATOM 566 O O . ASP A 1 78 ? 6.584 2.277 -15.625 1.00 82.12 78 ASP A O 1
ATOM 570 N N . VAL A 1 79 ? 5.598 0.326 -15.099 1.00 83.62 79 VAL A N 1
ATOM 571 C CA . VAL A 1 79 ? 4.834 0.812 -13.947 1.00 83.62 79 VAL A CA 1
ATOM 572 C C . VAL A 1 79 ? 4.965 -0.144 -12.764 1.00 83.62 79 VAL A C 1
ATOM 574 O O . VAL A 1 79 ? 5.103 -1.353 -12.929 1.00 83.62 79 VAL A O 1
ATOM 577 N N . ILE A 1 80 ? 4.841 0.379 -11.551 1.00 87.50 80 ILE A N 1
ATOM 578 C CA . ILE A 1 80 ? 4.515 -0.395 -10.358 1.00 87.50 80 ILE A CA 1
ATOM 579 C C . ILE A 1 80 ? 2.994 -0.503 -10.275 1.00 87.50 80 ILE A C 1
ATOM 581 O O . ILE A 1 80 ? 2.287 0.498 -10.140 1.00 87.50 80 ILE A O 1
ATOM 585 N N . CYS A 1 81 ? 2.487 -1.727 -10.330 1.00 90.25 81 CYS A N 1
ATOM 586 C CA . CYS A 1 81 ? 1.096 -2.051 -10.073 1.00 90.25 81 CYS A CA 1
ATOM 587 C C . CYS A 1 81 ? 0.914 -2.428 -8.604 1.00 90.25 81 CYS A C 1
ATOM 589 O O . CYS A 1 81 ? 1.384 -3.480 -8.165 1.00 90.25 81 CYS A O 1
ATOM 591 N N . ILE A 1 82 ? 0.205 -1.577 -7.863 1.00 91.25 82 ILE A N 1
ATOM 592 C CA . ILE A 1 82 ? -0.166 -1.796 -6.466 1.00 91.25 82 ILE A CA 1
ATOM 593 C C . ILE A 1 82 ? -1.635 -2.199 -6.411 1.00 91.25 82 ILE A C 1
ATOM 595 O O . ILE A 1 82 ? -2.527 -1.401 -6.705 1.00 91.25 82 ILE A O 1
ATOM 599 N N . GLU A 1 83 ? -1.896 -3.431 -6.004 1.00 93.81 83 GLU A N 1
ATOM 600 C CA . GLU A 1 83 ? -3.240 -3.954 -5.801 1.00 93.81 83 GLU A CA 1
ATOM 601 C C . GLU A 1 83 ? -3.567 -4.008 -4.309 1.00 93.81 83 GLU A C 1
ATOM 603 O O . GLU A 1 83 ? -2.810 -4.567 -3.519 1.00 93.81 83 GLU A O 1
ATOM 608 N N . LEU A 1 84 ? -4.723 -3.452 -3.935 1.00 92.94 84 LEU A N 1
ATOM 609 C CA . LEU A 1 84 ? -5.222 -3.423 -2.565 1.00 92.94 84 LEU A CA 1
ATOM 610 C C . LEU A 1 84 ? -6.658 -3.941 -2.508 1.00 92.94 84 LEU A C 1
ATOM 612 O O . LEU A 1 84 ? -7.563 -3.395 -3.147 1.00 92.94 84 LEU A O 1
ATOM 616 N N . ILE A 1 85 ? -6.900 -4.936 -1.663 1.00 95.69 85 ILE A N 1
ATOM 617 C CA . ILE A 1 85 ? -8.235 -5.414 -1.306 1.00 95.69 85 ILE A CA 1
ATOM 618 C C . ILE A 1 85 ? -8.404 -5.251 0.195 1.00 95.69 85 ILE A C 1
ATOM 620 O O . ILE A 1 85 ? -7.548 -5.670 0.961 1.00 95.69 85 ILE A O 1
ATOM 624 N N . ALA A 1 86 ? -9.520 -4.667 0.619 1.00 94.56 86 ALA A N 1
ATOM 625 C CA . ALA A 1 86 ? -9.833 -4.481 2.032 1.00 94.56 86 ALA A CA 1
ATOM 626 C C . ALA A 1 86 ? -11.317 -4.708 2.318 1.00 94.56 86 ALA A C 1
ATOM 628 O O . ALA A 1 86 ? -12.165 -4.577 1.417 1.00 94.56 86 ALA A O 1
ATOM 629 N N . ASP A 1 87 ? -11.627 -4.976 3.584 1.00 94.88 87 ASP A N 1
ATOM 630 C CA . ASP A 1 87 ? -12.996 -4.973 4.110 1.00 94.88 87 ASP A CA 1
ATOM 631 C C . ASP A 1 87 ? -13.677 -3.612 3.867 1.00 94.88 87 ASP A C 1
ATOM 633 O O . ASP A 1 87 ? -14.823 -3.537 3.411 1.00 94.88 87 ASP A O 1
ATOM 637 N N . ARG A 1 88 ? -12.931 -2.519 4.052 1.00 92.75 88 ARG A N 1
ATOM 638 C CA . ARG A 1 88 ? -13.338 -1.140 3.772 1.00 92.75 88 ARG A CA 1
ATOM 639 C C . ARG A 1 88 ? -12.129 -0.233 3.537 1.00 92.75 88 ARG A C 1
ATOM 641 O O . ARG A 1 88 ? -11.017 -0.536 3.940 1.00 92.75 88 ARG A O 1
ATOM 648 N N . PHE A 1 89 ? -12.377 0.927 2.932 1.00 89.50 89 PHE A N 1
ATOM 649 C CA . PHE A 1 89 ? -11.379 1.988 2.765 1.00 89.50 89 PHE A CA 1
ATOM 650 C C . PHE A 1 89 ? -11.932 3.312 3.282 1.00 89.50 89 PHE A C 1
ATOM 652 O O . PHE A 1 89 ? -13.106 3.623 3.049 1.00 89.50 89 PHE A O 1
ATOM 659 N N . LEU A 1 90 ? -11.086 4.086 3.963 1.00 89.38 90 LEU A N 1
ATOM 660 C CA . LEU A 1 90 ? -11.421 5.435 4.421 1.00 89.38 90 LEU A CA 1
ATOM 661 C C . LEU A 1 90 ? -11.231 6.448 3.288 1.00 89.38 90 LEU A C 1
ATOM 663 O O . LEU A 1 90 ? -10.550 6.186 2.290 1.00 89.38 90 LEU A O 1
ATOM 667 N N . ARG A 1 91 ? -11.834 7.630 3.436 1.00 87.56 91 ARG A N 1
ATOM 668 C CA . ARG A 1 91 ? -11.677 8.716 2.466 1.00 87.56 91 ARG A CA 1
ATOM 669 C C . ARG A 1 91 ? -10.196 9.101 2.369 1.00 87.56 91 ARG A C 1
ATOM 671 O O . ARG A 1 91 ? -9.547 9.345 3.381 1.00 87.56 91 ARG A O 1
ATOM 678 N N . ARG A 1 92 ? -9.676 9.110 1.134 1.00 84.62 92 ARG A N 1
ATOM 679 C CA . ARG A 1 92 ? -8.271 9.391 0.759 1.00 84.62 92 ARG A CA 1
ATOM 680 C C . ARG A 1 92 ? -7.208 8.394 1.268 1.00 84.62 92 ARG A C 1
ATOM 682 O O . ARG A 1 92 ? -6.069 8.506 0.824 1.00 84.62 92 ARG A O 1
ATOM 689 N N . MET A 1 93 ? -7.583 7.374 2.047 1.00 89.12 93 MET A N 1
ATOM 690 C CA . MET A 1 93 ? -6.678 6.349 2.599 1.00 89.12 93 MET A CA 1
ATOM 691 C C . MET A 1 93 ? -5.722 5.749 1.579 1.00 89.12 93 MET A C 1
ATOM 693 O O . MET A 1 93 ? -4.521 5.750 1.804 1.00 89.12 93 MET A O 1
ATOM 697 N N . VAL A 1 94 ? -6.247 5.257 0.455 1.00 90.19 94 VAL A N 1
ATOM 698 C CA . VAL A 1 94 ? -5.437 4.564 -0.560 1.00 90.19 94 VAL A CA 1
ATOM 699 C C . VAL A 1 94 ? -4.322 5.461 -1.089 1.00 90.19 94 VAL A C 1
ATOM 701 O O . VAL A 1 94 ? -3.185 5.025 -1.200 1.00 90.19 94 VAL A O 1
ATOM 704 N N . ARG A 1 95 ? -4.634 6.728 -1.377 1.00 88.56 95 ARG A N 1
ATOM 705 C CA . ARG A 1 95 ? -3.660 7.674 -1.934 1.00 88.56 95 ARG A CA 1
ATOM 706 C C . ARG A 1 95 ? -2.557 7.997 -0.934 1.00 88.56 95 ARG A C 1
ATOM 708 O O . ARG A 1 95 ? -1.398 8.045 -1.321 1.00 88.56 95 ARG A O 1
ATOM 715 N N . ILE A 1 96 ? -2.925 8.218 0.328 1.00 89.19 96 ILE A N 1
ATOM 716 C CA . ILE A 1 96 ? -1.959 8.556 1.379 1.00 89.19 96 ILE A CA 1
ATOM 717 C C . ILE A 1 96 ? -1.079 7.342 1.669 1.00 89.19 96 ILE A C 1
ATOM 719 O O . ILE A 1 96 ? 0.136 7.471 1.632 1.00 89.19 96 ILE A O 1
ATOM 723 N N . LEU A 1 97 ? -1.677 6.157 1.821 1.00 90.44 97 LEU A N 1
ATOM 724 C CA . LEU A 1 97 ? -0.943 4.908 2.017 1.00 90.44 97 LEU A CA 1
ATOM 725 C C . LEU A 1 97 ? 0.086 4.673 0.903 1.00 90.44 97 LEU A C 1
ATOM 727 O O . LEU A 1 97 ? 1.257 4.458 1.195 1.00 90.44 97 LEU A O 1
ATOM 731 N N . VAL A 1 98 ? -0.334 4.749 -0.365 1.00 89.94 98 VAL A N 1
ATOM 732 C CA . VAL A 1 98 ? 0.569 4.551 -1.511 1.00 89.94 98 VAL A CA 1
ATOM 733 C C . VAL A 1 98 ? 1.677 5.604 -1.524 1.00 89.94 98 VAL A C 1
ATOM 735 O O . VAL A 1 98 ? 2.841 5.246 -1.659 1.00 89.94 98 VAL A O 1
ATOM 738 N N . SER A 1 99 ? 1.344 6.883 -1.325 1.00 87.00 99 SER A N 1
ATOM 739 C CA . SER A 1 99 ? 2.340 7.960 -1.273 1.00 87.00 99 SER A CA 1
ATOM 740 C C . SER A 1 99 ? 3.382 7.727 -0.179 1.00 87.00 99 SER A C 1
ATOM 742 O O . SER A 1 99 ? 4.574 7.881 -0.426 1.00 87.00 99 SER A O 1
ATOM 744 N N . THR A 1 100 ? 2.946 7.341 1.020 1.00 87.31 100 THR A N 1
ATOM 745 C CA . THR A 1 100 ? 3.842 7.059 2.145 1.00 87.31 100 THR A CA 1
ATOM 746 C C . THR A 1 100 ? 4.752 5.872 1.843 1.00 87.31 100 THR A C 1
ATOM 748 O O . THR A 1 100 ? 5.950 5.962 2.076 1.00 87.31 100 THR A O 1
ATOM 751 N N . LEU A 1 101 ? 4.221 4.782 1.283 1.00 88.94 101 LEU A N 1
ATOM 752 C CA . LEU A 1 101 ? 5.017 3.598 0.938 1.00 88.94 101 LEU A CA 1
ATOM 753 C C . LEU A 1 101 ? 6.078 3.893 -0.123 1.00 88.94 101 LEU A C 1
ATOM 755 O O . LEU A 1 101 ? 7.205 3.426 -0.003 1.00 88.94 101 LEU A O 1
ATOM 759 N N . VAL A 1 102 ? 5.726 4.682 -1.139 1.00 85.44 102 VAL A N 1
ATOM 760 C CA . VAL A 1 102 ? 6.653 5.088 -2.203 1.00 85.44 102 VAL A CA 1
ATOM 761 C C . VAL A 1 102 ? 7.775 5.958 -1.635 1.00 85.44 102 VAL A C 1
ATOM 763 O O . VAL A 1 102 ? 8.941 5.706 -1.924 1.00 85.44 102 VAL A O 1
ATOM 766 N N . GLN A 1 103 ? 7.447 6.925 -0.774 1.00 83.31 103 GLN A N 1
ATOM 767 C CA . GLN A 1 103 ? 8.455 7.755 -0.104 1.00 83.31 103 GLN A CA 1
ATOM 768 C C . GLN A 1 103 ? 9.364 6.925 0.811 1.00 83.31 103 GLN A C 1
ATOM 770 O O . GLN A 1 103 ? 10.578 7.103 0.806 1.00 83.31 103 GLN A O 1
ATOM 775 N N . LEU A 1 104 ? 8.798 5.979 1.566 1.00 85.31 104 LEU A N 1
ATOM 776 C CA . LEU A 1 104 ? 9.581 5.072 2.406 1.00 85.31 104 LEU A CA 1
ATOM 777 C C . LEU A 1 104 ? 10.524 4.194 1.582 1.00 85.31 104 LEU A C 1
ATOM 779 O O . LEU A 1 104 ? 11.679 4.024 1.965 1.00 85.31 104 LEU A O 1
ATOM 783 N N . ALA A 1 105 ? 10.055 3.664 0.452 1.0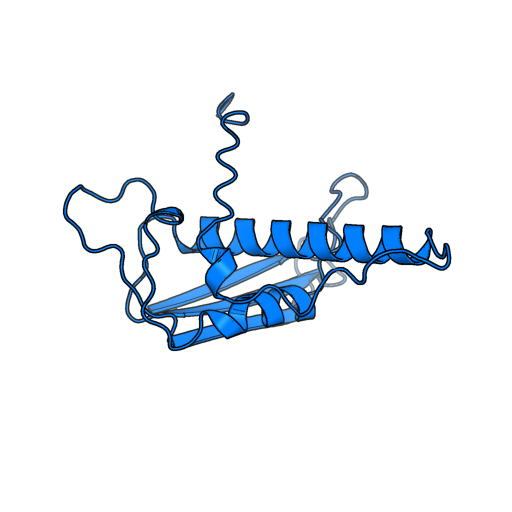0 86.12 105 ALA A N 1
ATOM 784 C CA . ALA A 1 105 ? 10.879 2.863 -0.444 1.00 86.12 105 ALA A CA 1
ATOM 785 C C . ALA A 1 105 ? 12.028 3.685 -1.050 1.00 86.12 105 ALA A C 1
ATOM 787 O O . ALA A 1 105 ? 13.173 3.234 -1.020 1.00 86.12 105 ALA A O 1
ATOM 788 N N . ALA A 1 106 ? 11.751 4.916 -1.496 1.00 81.62 106 ALA A N 1
ATOM 789 C CA . ALA A 1 106 ? 12.770 5.825 -2.019 1.00 81.62 106 ALA A CA 1
ATOM 790 C C . ALA A 1 106 ? 13.871 6.114 -0.978 1.00 81.62 106 ALA A C 1
ATOM 792 O O . ALA A 1 106 ? 15.058 5.953 -1.270 1.00 81.62 106 ALA A O 1
ATOM 793 N N . ASN A 1 107 ? 13.480 6.438 0.260 1.00 79.69 107 ASN A N 1
ATOM 794 C CA . ASN A 1 107 ? 14.415 6.701 1.361 1.00 79.69 107 ASN A CA 1
ATOM 795 C C . ASN A 1 107 ? 15.227 5.451 1.750 1.00 79.69 107 ASN A C 1
ATOM 797 O O . ASN A 1 107 ? 16.407 5.545 2.102 1.00 79.69 107 ASN A O 1
ATOM 801 N N . HIS A 1 108 ? 14.609 4.265 1.690 1.00 74.25 108 HIS A N 1
ATOM 802 C CA . HIS A 1 108 ? 15.294 3.001 1.961 1.00 74.25 108 HIS A CA 1
ATOM 803 C C . HIS A 1 108 ? 16.414 2.755 0.943 1.00 74.25 108 HIS A C 1
ATOM 805 O O . HIS A 1 108 ? 17.538 2.430 1.322 1.00 74.25 108 HIS A O 1
ATOM 811 N N . GLN A 1 109 ? 16.144 2.992 -0.342 1.00 69.94 109 GLN A N 1
ATOM 812 C CA . GLN A 1 109 ? 17.144 2.838 -1.399 1.00 69.94 109 GLN A CA 1
ATOM 813 C C . GLN A 1 109 ? 18.256 3.892 -1.314 1.00 69.94 109 GLN A C 1
ATOM 815 O O . GLN A 1 109 ? 19.417 3.568 -1.546 1.00 69.94 109 GLN A O 1
ATOM 820 N N . GLU A 1 110 ? 17.947 5.134 -0.938 1.00 69.25 110 GLU A N 1
ATOM 821 C CA . GLU A 1 110 ? 18.963 6.172 -0.701 1.00 69.25 110 GLU A CA 1
ATOM 822 C C . GLU A 1 110 ? 19.919 5.810 0.449 1.00 69.25 110 GLU A C 1
ATOM 824 O O . GLU A 1 110 ? 21.139 5.964 0.332 1.00 69.25 110 GLU A O 1
ATOM 829 N N . THR A 1 111 ? 19.377 5.252 1.534 1.00 66.62 111 THR A N 1
ATOM 830 C CA . THR A 1 111 ? 20.168 4.786 2.683 1.00 66.62 111 THR A CA 1
ATOM 831 C C . THR A 1 111 ? 21.122 3.658 2.287 1.00 66.62 111 THR A C 1
ATOM 833 O O . THR A 1 111 ? 22.294 3.679 2.669 1.00 66.62 111 THR A O 1
ATOM 836 N N . LEU A 1 112 ? 20.654 2.694 1.486 1.00 63.34 112 LEU A N 1
ATOM 837 C CA . LEU A 1 112 ? 21.489 1.597 0.989 1.00 63.34 112 LEU A CA 1
ATOM 838 C C . LEU A 1 112 ? 22.618 2.116 0.089 1.00 63.34 112 LEU A C 1
ATOM 840 O O . LEU A 1 112 ? 23.779 1.796 0.335 1.00 63.34 112 LEU A O 1
ATOM 844 N N . ARG A 1 113 ? 22.307 3.000 -0.872 1.00 60.28 113 ARG A N 1
ATOM 845 C CA . ARG A 1 113 ? 23.312 3.615 -1.764 1.00 60.28 113 ARG A CA 1
ATOM 846 C C . ARG A 1 113 ? 24.388 4.386 -0.989 1.00 60.28 113 ARG A C 1
ATOM 848 O O . ARG A 1 113 ? 25.563 4.329 -1.337 1.00 60.28 113 ARG A O 1
ATOM 855 N N . THR A 1 114 ? 24.000 5.089 0.075 1.00 57.72 114 THR A N 1
ATOM 856 C CA . THR A 1 114 ? 24.937 5.847 0.923 1.00 57.72 114 THR A CA 1
ATOM 857 C C . THR A 1 114 ? 25.790 4.924 1.798 1.00 57.72 114 THR A C 1
ATOM 859 O O . THR A 1 114 ? 26.975 5.185 2.001 1.00 57.72 114 THR A O 1
ATOM 862 N N . THR A 1 115 ? 25.215 3.818 2.281 1.00 56.69 115 THR A N 1
ATOM 863 C CA . THR A 1 115 ? 25.924 2.811 3.089 1.00 56.69 115 THR A CA 1
ATOM 864 C C . THR A 1 115 ? 26.993 2.085 2.269 1.00 56.69 115 THR A C 1
ATOM 866 O O . THR A 1 115 ? 28.098 1.875 2.764 1.00 56.69 115 THR A O 1
ATOM 869 N N . GLU A 1 116 ? 26.721 1.782 0.996 1.00 55.69 116 GLU A N 1
ATOM 870 C CA . GLU A 1 116 ? 27.713 1.196 0.079 1.00 55.69 116 GLU A CA 1
ATOM 871 C C . GLU A 1 116 ? 28.904 2.131 -0.196 1.00 55.69 116 GLU A C 1
ATOM 873 O O . GLU A 1 116 ? 30.027 1.666 -0.397 1.00 55.69 116 GLU A O 1
ATOM 878 N N . LEU A 1 117 ? 28.695 3.451 -0.137 1.00 48.47 117 LEU A N 1
ATOM 879 C CA . LEU A 1 117 ? 29.756 4.450 -0.295 1.00 48.47 117 LEU A CA 1
ATOM 880 C C . LEU A 1 117 ? 30.577 4.661 0.996 1.00 48.47 117 LEU A C 1
ATOM 882 O O . LEU A 1 117 ? 31.707 5.145 0.948 1.00 48.47 117 LEU A O 1
ATOM 886 N N . GLY A 1 118 ? 30.018 4.288 2.150 1.00 46.81 118 GLY A N 1
ATOM 887 C CA . GLY A 1 118 ? 30.551 4.544 3.487 1.00 46.81 118 GLY A CA 1
ATOM 888 C C . GLY A 1 118 ? 31.153 3.324 4.184 1.00 46.81 118 GLY A C 1
ATOM 889 O O . GLY A 1 118 ? 30.967 3.187 5.392 1.00 46.81 118 GLY A O 1
ATOM 890 N N . ASN A 1 119 ? 31.862 2.441 3.468 1.00 46.03 119 ASN A N 1
ATOM 891 C CA . ASN A 1 119 ? 32.511 1.255 4.047 1.00 46.03 119 ASN A CA 1
ATOM 892 C C . ASN A 1 119 ? 33.699 1.636 4.966 1.00 46.03 119 ASN A C 1
ATOM 894 O O . ASN A 1 119 ? 34.870 1.464 4.624 1.00 46.03 119 ASN A O 1
ATOM 898 N N . MET A 1 120 ? 33.387 2.189 6.141 1.00 41.62 120 MET A N 1
ATOM 899 C CA . MET A 1 120 ? 34.289 2.376 7.274 1.00 41.62 120 MET A CA 1
ATOM 900 C C . MET A 1 120 ? 34.036 1.231 8.272 1.00 41.62 120 MET A C 1
ATOM 902 O O . MET A 1 120 ? 32.893 1.035 8.697 1.00 41.62 120 MET A O 1
ATOM 906 N N . PRO A 1 121 ? 35.061 0.461 8.675 1.00 36.19 121 PRO A N 1
ATOM 907 C CA . PRO A 1 121 ? 34.877 -0.631 9.621 1.00 36.19 121 PRO A CA 1
ATOM 908 C C . PRO A 1 121 ? 34.545 -0.059 11.007 1.00 36.19 121 PRO A C 1
ATOM 910 O O . PRO A 1 121 ? 35.394 0.558 11.647 1.00 36.19 121 PRO A O 1
ATOM 913 N N . GLY A 1 122 ? 33.302 -0.252 11.461 1.00 43.25 122 GLY A N 1
ATOM 914 C CA . GLY A 1 122 ? 32.846 0.141 12.803 1.00 43.25 122 GLY A CA 1
ATOM 915 C C . GLY A 1 122 ? 31.432 0.725 12.904 1.00 43.25 122 GLY A C 1
ATOM 916 O O . GLY A 1 122 ? 30.982 0.991 14.016 1.00 43.25 122 GLY A O 1
ATOM 917 N N . ALA A 1 123 ? 30.712 0.925 11.796 1.00 38.91 123 ALA A N 1
ATOM 918 C CA . ALA A 1 123 ? 29.361 1.483 11.834 1.00 38.91 123 ALA A CA 1
ATOM 919 C C . ALA A 1 123 ? 28.285 0.407 12.091 1.00 38.91 123 ALA A C 1
ATOM 921 O O . ALA A 1 123 ? 28.233 -0.632 11.438 1.00 38.91 123 ALA A O 1
ATOM 922 N N . TRP A 1 124 ? 27.433 0.687 13.075 1.00 40.41 124 TRP A N 1
ATOM 923 C CA . TRP A 1 124 ? 26.242 -0.058 13.487 1.00 40.41 124 TRP A CA 1
ATOM 924 C C . TRP A 1 124 ? 25.349 -0.412 12.278 1.00 40.41 124 TRP A C 1
ATOM 926 O O . TRP A 1 124 ? 24.987 0.477 11.515 1.00 40.41 124 TRP A O 1
ATOM 936 N N . SER A 1 125 ? 25.001 -1.695 12.101 1.00 39.75 125 SER A N 1
ATOM 937 C CA . SER A 1 125 ? 24.173 -2.188 10.985 1.00 39.75 125 SER A CA 1
ATOM 938 C C . SER A 1 125 ? 22.736 -1.657 11.086 1.00 39.75 125 SER A C 1
ATOM 940 O O . SER A 1 125 ? 22.016 -2.057 12.006 1.00 39.75 125 SER A O 1
ATOM 942 N N . PRO A 1 126 ? 22.266 -0.805 10.158 1.00 42.22 126 PRO A N 1
ATOM 943 C CA . PRO A 1 126 ? 20.938 -0.230 10.237 1.00 42.22 126 PRO A CA 1
ATOM 944 C C . PRO A 1 126 ? 19.964 -1.059 9.387 1.00 42.22 126 PRO A C 1
ATOM 946 O O . PRO A 1 126 ? 19.851 -0.812 8.196 1.00 42.22 126 PRO A O 1
ATOM 949 N N . TYR A 1 127 ? 19.213 -1.962 10.029 1.00 50.28 127 TYR A N 1
ATOM 950 C CA . TYR A 1 127 ? 17.897 -2.491 9.607 1.00 50.28 127 TYR A CA 1
ATOM 951 C C . TYR A 1 127 ? 17.789 -3.970 9.190 1.00 50.28 127 TYR A C 1
ATOM 953 O O . TYR A 1 127 ? 18.087 -4.373 8.070 1.00 50.28 127 TYR A O 1
ATOM 961 N N . GLU A 1 128 ? 17.153 -4.735 10.085 1.00 41.16 128 GLU A N 1
ATOM 962 C CA . GLU A 1 128 ? 16.039 -5.618 9.718 1.00 41.16 128 GLU A CA 1
ATOM 963 C C . GLU A 1 128 ? 14.908 -4.786 9.075 1.00 41.16 128 GLU A C 1
ATOM 965 O O . GLU A 1 128 ? 14.709 -3.638 9.482 1.00 41.16 128 GLU A O 1
ATOM 970 N N . PRO A 1 129 ? 14.153 -5.318 8.092 1.00 37.94 129 PRO A N 1
ATOM 971 C CA . PRO A 1 129 ? 13.049 -4.599 7.449 1.00 37.94 129 PRO A CA 1
ATOM 972 C C . PRO A 1 129 ? 12.130 -3.987 8.507 1.00 37.94 129 PRO A C 1
ATOM 974 O O . PRO A 1 129 ? 11.753 -4.675 9.454 1.00 37.94 129 PRO A O 1
ATOM 977 N N . ALA A 1 130 ? 11.812 -2.694 8.354 1.00 38.97 130 ALA A N 1
ATOM 978 C CA . ALA A 1 130 ? 11.084 -1.917 9.351 1.00 38.97 130 ALA A CA 1
ATOM 979 C C . ALA A 1 130 ? 9.896 -2.736 9.894 1.00 38.97 130 ALA A C 1
ATOM 981 O O . ALA A 1 130 ? 9.003 -3.086 9.111 1.00 38.97 130 ALA A O 1
ATOM 982 N N . PRO A 1 131 ? 9.882 -3.096 11.195 1.00 37.25 131 PRO A N 1
ATOM 983 C CA . PRO A 1 131 ? 8.775 -3.845 11.763 1.00 37.25 131 PRO A CA 1
ATOM 984 C C . PRO A 1 131 ? 7.470 -3.108 11.463 1.00 37.25 131 PRO A C 1
ATOM 986 O O . PRO A 1 131 ? 7.420 -1.880 11.525 1.00 37.25 131 PRO A O 1
ATOM 989 N N . ALA A 1 132 ? 6.412 -3.857 11.135 1.00 41.69 132 ALA A N 1
ATOM 990 C CA . ALA A 1 132 ? 5.071 -3.336 10.827 1.00 41.69 132 ALA A CA 1
ATOM 991 C C . ALA A 1 132 ? 4.606 -2.242 11.802 1.00 41.69 132 ALA A C 1
ATOM 993 O O . ALA A 1 132 ? 3.863 -1.334 11.435 1.00 41.69 132 ALA A O 1
ATOM 994 N N . ASP A 1 133 ? 5.061 -2.363 13.047 1.00 32.69 133 ASP A N 1
ATOM 995 C CA . ASP A 1 133 ? 4.738 -1.508 14.177 1.00 32.69 133 ASP A CA 1
ATOM 996 C C . ASP A 1 133 ? 5.285 -0.074 14.020 1.00 32.69 133 ASP A C 1
ATOM 998 O O . ASP A 1 133 ? 4.737 0.852 14.612 1.00 32.69 133 ASP A O 1
ATOM 1002 N N . LEU A 1 134 ? 6.294 0.160 13.167 1.00 31.89 134 LEU A N 1
ATOM 1003 C CA . LEU A 1 134 ? 6.786 1.503 12.816 1.00 31.89 134 LEU A CA 1
ATOM 1004 C C . LEU A 1 134 ? 5.929 2.218 11.760 1.00 31.89 134 LEU A C 1
ATOM 1006 O O . LEU A 1 134 ? 6.030 3.440 11.622 1.00 31.89 134 LEU A O 1
ATOM 1010 N N . LEU A 1 135 ? 5.024 1.516 11.063 1.00 39.38 135 LEU A N 1
ATOM 1011 C CA . LEU A 1 135 ? 4.065 2.172 10.164 1.00 39.38 135 LEU A CA 1
ATOM 1012 C C . LEU A 1 135 ? 3.052 3.039 10.938 1.00 39.38 135 LEU A C 1
ATOM 1014 O O . LEU A 1 135 ? 2.370 3.877 10.348 1.00 39.38 135 LEU A O 1
ATOM 1018 N N . HIS A 1 136 ? 3.000 2.892 12.269 1.00 34.62 136 HIS A N 1
ATOM 1019 C CA . HIS A 1 136 ? 2.251 3.773 13.160 1.00 34.62 136 HIS A CA 1
ATOM 1020 C C . HIS A 1 136 ? 2.884 5.161 13.371 1.00 34.62 136 HIS A C 1
ATOM 1022 O O . HIS A 1 136 ? 2.212 6.018 13.945 1.00 34.62 136 HIS A O 1
ATOM 1028 N N . LEU A 1 137 ? 4.117 5.425 12.906 1.00 29.97 137 LEU A N 1
ATOM 1029 C CA . LEU A 1 137 ? 4.860 6.633 13.302 1.00 29.97 137 LEU A CA 1
ATOM 1030 C C . LEU A 1 137 ? 5.401 7.518 12.171 1.00 29.97 137 LEU A C 1
ATOM 1032 O O . LEU A 1 137 ? 5.866 8.619 12.458 1.00 29.97 137 LEU A O 1
ATOM 1036 N N . VAL A 1 138 ? 5.269 7.146 10.894 1.00 33.25 138 VAL A N 1
ATOM 1037 C CA . VAL A 1 138 ? 5.632 8.058 9.787 1.00 33.25 138 VAL A CA 1
ATOM 1038 C C . VAL A 1 138 ? 4.437 8.938 9.423 1.00 33.25 138 VAL A C 1
ATOM 1040 O O . VAL A 1 138 ? 3.860 8.886 8.341 1.00 33.25 138 VAL A O 1
ATOM 1043 N N . ASN A 1 139 ? 4.057 9.764 10.394 1.00 33.53 139 ASN A N 1
ATOM 1044 C CA . ASN A 1 139 ? 3.315 10.993 10.173 1.00 33.53 139 ASN A CA 1
ATOM 1045 C C . ASN A 1 139 ? 4.347 12.101 9.927 1.00 33.53 139 ASN A C 1
ATOM 1047 O O . ASN A 1 139 ? 4.610 12.919 10.807 1.00 33.53 139 ASN A O 1
ATOM 1051 N N . LEU A 1 140 ? 4.942 12.134 8.731 1.00 31.41 140 LEU A N 1
ATOM 1052 C CA . LEU A 1 140 ? 5.504 13.385 8.227 1.00 31.41 140 LEU A CA 1
ATOM 1053 C C . LEU A 1 140 ? 4.323 14.244 7.783 1.00 31.41 140 LEU A C 1
ATOM 1055 O O . LEU A 1 140 ? 3.908 14.286 6.627 1.00 31.41 140 LEU A O 1
ATOM 1059 N N . CYS A 1 141 ? 3.741 14.896 8.782 1.00 29.94 141 CYS A N 1
ATOM 1060 C CA . CYS A 1 141 ? 2.973 16.110 8.625 1.00 29.94 141 CYS A CA 1
ATOM 1061 C C . CYS A 1 141 ? 3.932 17.181 8.089 1.00 29.94 141 CYS A C 1
ATOM 1063 O O . CYS A 1 141 ? 4.362 18.049 8.841 1.00 29.94 141 CYS A O 1
ATOM 1065 N N . ASP A 1 142 ? 4.298 17.110 6.808 1.00 28.08 142 ASP A N 1
ATOM 1066 C CA . ASP A 1 142 ? 4.906 18.256 6.152 1.00 28.08 142 ASP A CA 1
ATOM 1067 C C . ASP A 1 142 ? 3.777 19.198 5.720 1.00 28.08 142 ASP A C 1
ATOM 1069 O O . ASP A 1 142 ? 3.040 18.968 4.757 1.00 28.08 142 ASP A O 1
ATOM 1073 N N . ARG A 1 143 ? 3.576 20.240 6.530 1.00 32.41 143 ARG A N 1
ATOM 1074 C CA . ARG A 1 143 ? 2.628 21.335 6.300 1.00 32.41 143 ARG A CA 1
ATOM 1075 C C . ARG A 1 143 ? 3.164 22.359 5.284 1.00 32.41 143 ARG A C 1
ATOM 1077 O O . ARG A 1 143 ? 2.875 23.542 5.442 1.00 32.41 143 ARG A O 1
ATOM 1084 N N . SER A 1 144 ? 3.895 21.946 4.247 1.00 27.45 144 SER A N 1
ATOM 1085 C CA . SER A 1 144 ? 4.569 22.903 3.346 1.00 27.45 144 SER A CA 1
ATOM 1086 C C . SER A 1 144 ? 4.165 22.851 1.870 1.00 27.45 144 SER A C 1
ATOM 1088 O O . SER A 1 144 ? 4.791 23.534 1.072 1.00 27.45 144 SER A O 1
ATOM 1090 N N . LEU A 1 145 ? 3.124 22.107 1.471 1.00 28.89 145 LEU A N 1
ATOM 1091 C CA . LEU A 1 145 ? 2.661 22.079 0.066 1.00 28.89 145 LEU A CA 1
ATOM 1092 C C . LEU A 1 145 ? 1.135 22.215 -0.092 1.00 28.89 145 LEU A C 1
ATOM 1094 O O . LEU A 1 145 ? 0.522 21.658 -0.997 1.00 28.89 145 LEU A O 1
ATOM 1098 N N . THR A 1 146 ? 0.506 23.012 0.773 1.00 29.06 146 THR A N 1
ATOM 1099 C CA . THR A 1 146 ? -0.745 23.709 0.426 1.00 29.06 146 THR A CA 1
ATOM 1100 C C . THR A 1 146 ? -0.432 25.171 0.152 1.00 29.06 146 THR A C 1
ATOM 1102 O O . THR A 1 146 ? -0.771 26.054 0.935 1.00 29.06 146 THR A O 1
ATOM 1105 N N . ALA A 1 147 ? 0.233 25.417 -0.968 1.00 27.11 147 ALA A N 1
ATOM 1106 C CA . ALA A 1 147 ? 0.137 26.679 -1.671 1.00 27.11 147 ALA A CA 1
ATOM 1107 C C . ALA A 1 147 ? -0.096 26.342 -3.145 1.00 27.11 147 ALA A C 1
ATOM 1109 O O . ALA A 1 147 ? 0.744 25.707 -3.768 1.00 27.11 147 ALA A O 1
ATOM 1110 N N . GLN A 1 148 ? -1.251 26.788 -3.642 1.00 27.91 148 GLN A N 1
ATOM 1111 C CA . GLN A 1 148 ? -1.677 26.795 -5.044 1.00 27.91 148 GLN A CA 1
ATOM 1112 C C . GLN A 1 148 ? -2.135 25.444 -5.605 1.00 27.91 148 GLN A C 1
ATOM 1114 O O . GLN A 1 148 ? -1.350 24.694 -6.168 1.00 27.91 148 GLN A O 1
ATOM 1119 N N . LEU A 1 149 ? -3.436 25.173 -5.458 1.00 25.98 149 LEU A N 1
ATOM 1120 C CA . LEU A 1 149 ? -4.403 25.053 -6.562 1.00 25.98 149 LEU A CA 1
ATOM 1121 C C . LEU A 1 149 ? -5.819 25.274 -6.008 1.00 25.98 149 LEU A C 1
ATOM 1123 O O . LEU A 1 149 ? -6.157 24.632 -4.987 1.00 25.98 149 LEU A O 1
#

pLDDT: mean 71.04, std 22.28, range [25.98, 95.69]

Secondary structure (DSSP, 8-state):
-EEEEEEESS-SSTT-------HHHHHHHHGGGBT-EEE-GGG--SPPTT---EEEEEEEEEEEEEEPPBTTBTT-EEEEEEEEEES---TTHHHHHHHHHHHHHHHHHHHHHHHHH---TT-----SS--GGGGGT---------S--

Radius of gyration: 17.45 Å; chains: 1; bounding box: 52×36×44 Å